Protein AF-A0A345ST59-F1 (afdb_monomer_lite)

Structure (mmCIF, N/CA/C/O backbone):
data_AF-A0A345ST59-F1
#
_entry.id   AF-A0A345ST59-F1
#
loop_
_atom_site.group_PDB
_atom_site.id
_atom_site.type_symbol
_atom_site.label_atom_id
_atom_site.label_alt_id
_atom_site.label_comp_id
_atom_site.label_asym_id
_atom_site.label_entity_id
_atom_site.label_seq_id
_atom_site.pdbx_PDB_ins_code
_atom_site.Cartn_x
_atom_site.Cartn_y
_atom_site.Cartn_z
_atom_site.occupancy
_atom_site.B_iso_or_equiv
_atom_site.auth_seq_id
_atom_site.auth_comp_id
_atom_site.auth_asym_id
_atom_site.auth_atom_id
_atom_site.pdbx_PDB_model_num
ATOM 1 N N . MET A 1 1 ? 9.143 8.941 -9.796 1.00 52.00 1 MET A N 1
ATOM 2 C CA . MET A 1 1 ? 9.370 8.243 -8.513 1.00 52.00 1 MET A CA 1
ATOM 3 C C . MET A 1 1 ? 8.832 9.108 -7.365 1.00 52.00 1 MET A C 1
ATOM 5 O O . MET A 1 1 ? 9.589 9.525 -6.509 1.00 52.00 1 MET A O 1
ATOM 9 N N . LEU A 1 2 ? 7.540 9.467 -7.385 1.00 60.91 2 LEU A N 1
ATOM 10 C CA . LEU A 1 2 ? 6.977 10.457 -6.443 1.00 60.91 2 LEU A CA 1
ATOM 11 C C . LEU A 1 2 ? 6.254 9.797 -5.254 1.00 60.91 2 LEU A C 1
ATOM 13 O O . LEU A 1 2 ? 6.353 10.285 -4.140 1.00 60.91 2 LEU A O 1
ATOM 17 N N . GLY A 1 3 ? 5.607 8.642 -5.457 1.00 69.62 3 GLY A N 1
ATOM 18 C CA . GLY A 1 3 ? 4.761 8.027 -4.425 1.00 69.62 3 GLY A CA 1
ATOM 19 C C . GLY A 1 3 ? 5.494 7.559 -3.160 1.00 69.62 3 GLY A C 1
ATOM 20 O O . GLY A 1 3 ? 4.982 7.749 -2.064 1.00 69.62 3 GLY A O 1
ATOM 21 N N . ALA A 1 4 ? 6.695 6.983 -3.289 1.00 79.00 4 ALA A N 1
ATOM 22 C CA . ALA A 1 4 ? 7.443 6.469 -2.137 1.00 79.00 4 ALA A CA 1
ATOM 23 C C . ALA A 1 4 ? 8.038 7.586 -1.258 1.00 79.00 4 ALA A C 1
ATOM 25 O O . ALA A 1 4 ? 8.069 7.449 -0.040 1.00 79.00 4 ALA A O 1
ATOM 26 N N . GLY A 1 5 ? 8.459 8.708 -1.856 1.00 85.44 5 GLY A N 1
ATOM 27 C CA . GLY A 1 5 ? 8.875 9.895 -1.101 1.00 85.44 5 GLY A CA 1
ATOM 28 C C . GLY A 1 5 ? 7.705 10.493 -0.322 1.00 85.44 5 GLY A C 1
ATOM 29 O O . GLY A 1 5 ? 7.798 10.670 0.888 1.00 85.44 5 GLY A O 1
ATOM 30 N N . THR A 1 6 ? 6.555 10.655 -0.986 1.00 88.88 6 THR A N 1
ATOM 31 C CA . THR A 1 6 ? 5.333 11.157 -0.344 1.00 88.88 6 THR A CA 1
ATOM 32 C C . THR A 1 6 ? 4.865 10.282 0.822 1.00 88.88 6 THR A C 1
ATOM 34 O O . THR A 1 6 ? 4.322 10.815 1.781 1.00 88.88 6 THR A O 1
ATOM 37 N N . HIS A 1 7 ? 5.090 8.962 0.797 1.00 91.56 7 HIS A N 1
ATOM 38 C CA . HIS A 1 7 ? 4.829 8.105 1.965 1.00 91.56 7 HIS A CA 1
ATOM 39 C C . HIS A 1 7 ? 5.637 8.546 3.192 1.00 91.56 7 HIS A C 1
ATOM 41 O O . HIS A 1 7 ? 5.069 8.687 4.273 1.00 91.56 7 HIS A O 1
ATOM 47 N N . ASN A 1 8 ? 6.947 8.768 3.029 1.00 94.38 8 ASN A N 1
ATOM 48 C CA . ASN A 1 8 ? 7.826 9.172 4.130 1.00 94.38 8 ASN A CA 1
ATOM 49 C C . ASN A 1 8 ? 7.438 10.560 4.663 1.00 94.38 8 ASN A C 1
ATOM 51 O O . ASN A 1 8 ? 7.424 10.766 5.875 1.00 94.38 8 ASN A O 1
ATOM 55 N N . ASP A 1 9 ? 7.049 11.476 3.773 1.00 94.62 9 ASP A N 1
ATOM 56 C CA . ASP A 1 9 ? 6.635 12.837 4.134 1.00 94.62 9 ASP A CA 1
ATOM 57 C C . ASP A 1 9 ? 5.397 12.868 5.051 1.00 94.62 9 ASP A C 1
ATOM 59 O O . ASP A 1 9 ? 5.211 13.823 5.804 1.00 94.62 9 ASP A O 1
ATOM 63 N N . LEU A 1 10 ? 4.554 11.825 5.032 1.00 93.81 10 LEU A N 1
ATOM 64 C CA . LEU A 1 10 ? 3.388 11.725 5.918 1.00 93.81 10 LEU A CA 1
ATOM 65 C C . LEU A 1 10 ? 3.765 11.481 7.388 1.00 93.81 10 LEU A C 1
ATOM 67 O O . LEU A 1 10 ? 2.922 11.683 8.261 1.00 93.81 10 LEU A O 1
ATOM 71 N N . GLY A 1 11 ? 4.985 11.010 7.678 1.00 94.94 11 GLY A N 1
ATOM 72 C CA . GLY A 1 11 ? 5.456 10.760 9.047 1.00 94.94 11 GLY A CA 1
ATOM 73 C C . GLY A 1 11 ? 4.664 9.690 9.814 1.00 94.94 11 GLY A C 1
ATOM 74 O O . GLY A 1 11 ? 4.705 9.654 11.041 1.00 94.94 11 GLY A O 1
ATOM 75 N N . LEU A 1 12 ? 3.916 8.833 9.109 1.00 94.94 12 LEU A N 1
ATOM 76 C CA . LEU A 1 12 ? 3.078 7.785 9.710 1.00 94.94 12 LEU A CA 1
ATOM 77 C C . LEU A 1 12 ? 3.850 6.501 10.032 1.00 94.94 12 LEU A C 1
ATOM 79 O O . LEU A 1 12 ? 3.322 5.643 10.733 1.00 94.94 12 LEU A O 1
ATOM 83 N N . THR A 1 13 ? 5.060 6.346 9.497 1.00 96.25 13 THR A N 1
ATOM 84 C CA . THR A 1 13 ? 5.972 5.222 9.743 1.00 96.25 13 THR A CA 1
ATOM 85 C C . THR A 1 13 ? 7.390 5.762 9.912 1.00 96.25 13 THR A C 1
ATOM 87 O O . THR A 1 13 ? 7.667 6.890 9.506 1.00 96.25 13 THR A O 1
ATOM 90 N N . GLU A 1 14 ? 8.317 4.942 10.412 1.00 95.19 14 GLU A N 1
ATOM 91 C CA . GLU A 1 14 ? 9.745 5.216 10.199 1.00 95.19 14 GLU A CA 1
ATOM 92 C C . GLU A 1 14 ? 10.049 5.319 8.689 1.00 95.19 14 GLU A C 1
ATOM 94 O O . GLU A 1 14 ? 9.377 4.639 7.895 1.00 95.19 14 GLU A O 1
ATOM 99 N N . PRO A 1 15 ? 11.026 6.144 8.263 1.00 94.44 15 PRO A N 1
ATOM 100 C CA . PRO A 1 15 ? 11.348 6.307 6.849 1.00 94.44 15 PRO A CA 1
ATOM 101 C C . PRO A 1 15 ? 11.758 4.988 6.185 1.00 94.44 15 PRO A C 1
ATOM 103 O O . PRO A 1 15 ? 12.598 4.245 6.696 1.00 94.44 15 PRO A O 1
ATOM 106 N N . LEU A 1 16 ? 11.197 4.711 5.007 1.00 94.12 16 LEU A N 1
ATOM 107 C CA . LEU A 1 16 ? 11.518 3.530 4.203 1.00 94.12 16 LEU A CA 1
ATOM 108 C C . LEU A 1 16 ? 12.339 3.908 2.965 1.00 94.12 16 LEU A C 1
ATOM 110 O O . LEU A 1 16 ? 12.171 4.985 2.392 1.00 94.12 16 LEU A O 1
ATOM 114 N N . GLU A 1 17 ? 13.204 2.993 2.514 1.00 93.00 17 GLU A N 1
ATOM 115 C CA . GLU A 1 17 ? 13.947 3.147 1.255 1.00 93.00 17 GLU A CA 1
ATOM 116 C C . GLU A 1 17 ? 12.988 3.199 0.061 1.00 93.00 17 GLU A C 1
ATOM 118 O O . GLU A 1 17 ? 12.181 2.282 -0.135 1.00 93.00 17 GLU A O 1
ATOM 123 N N . THR A 1 18 ? 13.120 4.255 -0.741 1.00 92.62 18 THR A N 1
ATOM 124 C CA . THR A 1 18 ? 12.203 4.613 -1.830 1.00 92.62 18 THR A CA 1
ATOM 125 C C . THR A 1 18 ? 12.632 4.104 -3.202 1.00 92.62 18 THR A C 1
ATOM 127 O O . THR A 1 18 ? 11.870 4.232 -4.163 1.00 92.62 18 THR A O 1
ATOM 130 N N . GLU A 1 19 ? 13.840 3.551 -3.308 1.00 91.88 19 GLU A N 1
ATOM 131 C CA . GLU A 1 19 ? 14.378 3.061 -4.573 1.00 91.88 19 GLU A CA 1
ATOM 132 C C . GLU A 1 19 ? 13.600 1.829 -5.069 1.00 91.88 19 GLU A C 1
ATOM 134 O O . GLU A 1 19 ? 13.347 0.894 -4.294 1.00 91.88 19 GLU A O 1
ATOM 139 N N . PRO A 1 20 ? 13.208 1.794 -6.357 1.00 90.88 20 PRO A N 1
ATOM 140 C CA . PRO A 1 20 ? 12.628 0.607 -6.968 1.00 90.88 20 PRO A CA 1
ATOM 141 C C . PRO A 1 20 ? 13.594 -0.580 -6.918 1.00 90.88 20 PRO A C 1
ATOM 143 O O . PRO A 1 20 ? 14.803 -0.432 -7.087 1.00 90.88 20 PRO A O 1
ATOM 146 N N . ARG A 1 21 ? 13.052 -1.787 -6.760 1.00 90.31 21 ARG A N 1
ATOM 147 C CA . ARG A 1 21 ? 13.818 -3.040 -6.730 1.00 90.31 21 ARG A CA 1
ATOM 148 C C . ARG A 1 21 ? 13.306 -4.018 -7.775 1.00 90.31 21 ARG A C 1
ATOM 150 O O . ARG A 1 21 ? 12.173 -3.907 -8.234 1.00 90.31 21 ARG A O 1
ATOM 157 N N . CYS A 1 22 ? 14.122 -5.006 -8.125 1.00 94.19 22 CYS A N 1
ATOM 158 C CA . CYS A 1 22 ? 13.695 -6.096 -8.996 1.00 94.19 22 CYS A CA 1
ATOM 159 C C . CYS A 1 22 ? 12.508 -6.862 -8.393 1.00 94.19 22 CYS A C 1
ATOM 161 O O . CYS A 1 22 ? 12.496 -7.187 -7.204 1.00 94.19 22 CYS A O 1
ATOM 163 N N . PHE A 1 23 ? 11.517 -7.181 -9.225 1.00 91.38 23 PHE A N 1
ATOM 164 C CA . PHE A 1 23 ? 10.405 -8.039 -8.847 1.00 91.38 23 PHE A CA 1
ATOM 165 C C . PHE A 1 23 ? 10.890 -9.485 -8.738 1.00 91.38 23 PHE A C 1
ATOM 167 O O . PHE A 1 23 ? 11.018 -10.200 -9.738 1.00 91.38 23 PHE A O 1
ATOM 174 N N . HIS A 1 24 ? 11.178 -9.908 -7.508 1.00 89.44 24 HIS A N 1
ATOM 175 C CA . HIS A 1 24 ? 11.860 -11.170 -7.229 1.00 89.44 24 HIS A CA 1
ATOM 176 C C . HIS A 1 24 ? 13.156 -11.279 -8.055 1.00 89.44 24 HIS A C 1
ATOM 178 O O . HIS A 1 24 ? 13.992 -10.381 -8.038 1.00 89.44 24 HIS A O 1
ATOM 184 N N . THR A 1 25 ? 13.329 -12.368 -8.800 1.00 92.56 25 THR A N 1
ATOM 185 C CA . THR A 1 25 ? 14.496 -12.610 -9.657 1.00 92.56 25 THR A CA 1
ATOM 186 C C . THR A 1 25 ? 14.360 -12.007 -11.060 1.00 92.56 25 THR A C 1
ATOM 188 O O . THR A 1 25 ? 15.226 -12.227 -11.904 1.00 92.56 25 THR A O 1
ATOM 191 N N . ARG A 1 26 ? 13.277 -11.273 -11.353 1.00 93.69 26 ARG A N 1
ATOM 192 C CA . ARG A 1 26 ? 12.977 -10.752 -12.696 1.00 93.69 26 ARG A CA 1
ATOM 193 C C . ARG A 1 26 ? 13.496 -9.317 -12.860 1.00 93.69 26 ARG A C 1
ATOM 195 O O . ARG A 1 26 ? 13.424 -8.543 -11.908 1.00 93.69 26 ARG A O 1
ATOM 202 N N . PRO A 1 27 ? 13.921 -8.904 -14.067 1.00 93.06 27 PRO A N 1
ATOM 203 C CA . PRO A 1 27 ? 14.500 -7.580 -14.314 1.00 93.06 27 PRO A CA 1
ATOM 204 C C . PRO A 1 27 ? 13.441 -6.468 -14.456 1.00 93.06 27 PRO A C 1
ATOM 206 O O . PRO A 1 27 ? 13.626 -5.518 -15.212 1.00 93.06 27 PRO A O 1
ATOM 209 N N . PHE A 1 28 ? 12.307 -6.586 -13.761 1.00 93.25 28 PHE A N 1
ATOM 210 C CA . PHE A 1 28 ? 11.263 -5.563 -13.732 1.00 93.25 28 PHE A CA 1
ATOM 211 C C . PHE A 1 28 ? 11.363 -4.795 -12.421 1.00 93.25 28 PHE A C 1
ATOM 213 O O . PHE A 1 28 ? 11.339 -5.411 -11.358 1.00 93.25 28 PHE A O 1
ATOM 220 N N . LEU A 1 29 ? 11.469 -3.469 -12.485 1.00 92.50 29 LEU A N 1
ATOM 221 C CA . LEU A 1 29 ? 11.565 -2.634 -11.292 1.00 92.50 29 LEU A CA 1
ATOM 222 C C . LEU A 1 29 ? 10.175 -2.326 -10.732 1.00 92.50 29 LEU A C 1
ATOM 224 O O . LEU A 1 29 ? 9.310 -1.803 -11.432 1.00 92.50 29 LEU A O 1
ATOM 228 N N . VAL A 1 30 ? 9.981 -2.631 -9.454 1.00 90.12 30 VAL A N 1
ATOM 229 C CA . VAL A 1 30 ? 8.753 -2.382 -8.699 1.00 90.12 30 VAL A CA 1
ATOM 230 C C . VAL A 1 30 ? 9.080 -1.671 -7.391 1.00 90.12 30 VAL A C 1
ATOM 232 O O . VAL A 1 30 ? 10.183 -1.781 -6.864 1.00 90.12 30 VAL A O 1
ATOM 235 N N . MET A 1 31 ? 8.103 -0.961 -6.830 1.00 88.81 31 MET A N 1
ATOM 236 C CA . MET A 1 31 ? 8.258 -0.330 -5.511 1.00 88.81 31 MET A CA 1
ATOM 237 C C . MET A 1 31 ? 8.217 -1.339 -4.355 1.00 88.81 31 MET A C 1
ATOM 239 O O . MET A 1 31 ? 8.544 -0.978 -3.231 1.00 88.81 31 MET A O 1
ATOM 243 N N . ASP A 1 32 ? 7.803 -2.585 -4.623 1.00 87.94 32 ASP A N 1
ATOM 244 C CA . ASP A 1 32 ? 7.565 -3.608 -3.599 1.00 87.94 32 ASP A CA 1
ATOM 245 C C . ASP A 1 32 ? 6.626 -3.089 -2.488 1.00 87.94 32 ASP A C 1
ATOM 247 O O . ASP A 1 32 ? 6.986 -2.936 -1.318 1.00 87.94 32 ASP A O 1
ATOM 251 N N . GLY A 1 33 ? 5.398 -2.745 -2.900 1.00 88.06 33 GLY A N 1
ATOM 252 C CA . GLY A 1 33 ? 4.420 -2.014 -2.085 1.00 88.06 33 GLY A CA 1
ATOM 253 C C . GLY A 1 33 ? 4.072 -2.674 -0.747 1.00 88.06 33 GLY A C 1
ATOM 254 O O . GLY A 1 33 ? 3.703 -1.977 0.196 1.00 88.06 33 GLY A O 1
ATOM 255 N N . ASN A 1 34 ? 4.262 -3.991 -0.626 1.00 88.25 34 ASN A N 1
ATOM 256 C CA . ASN A 1 34 ? 3.997 -4.734 0.603 1.00 88.25 34 ASN A CA 1
ATOM 257 C C . ASN A 1 34 ? 4.816 -4.209 1.796 1.00 88.25 34 ASN A C 1
ATOM 259 O O . ASN A 1 34 ? 4.332 -4.206 2.926 1.00 88.25 34 ASN A O 1
ATOM 263 N N . ARG A 1 35 ? 6.027 -3.692 1.545 1.00 91.75 35 ARG A N 1
ATOM 264 C CA . ARG A 1 35 ? 6.882 -3.075 2.573 1.00 91.75 35 ARG A CA 1
ATOM 265 C C . ARG A 1 35 ? 6.223 -1.846 3.207 1.00 91.75 35 ARG A C 1
ATOM 267 O O . ARG A 1 35 ? 6.238 -1.701 4.426 1.00 91.75 35 ARG A O 1
ATOM 274 N N . PHE A 1 36 ? 5.604 -0.999 2.387 1.00 92.25 36 PHE A N 1
ATOM 275 C CA . PHE A 1 36 ? 4.907 0.210 2.833 1.00 92.25 36 PHE A CA 1
ATOM 276 C C . PHE A 1 36 ? 3.584 -0.133 3.526 1.00 92.25 36 PHE A C 1
ATOM 278 O O . PHE A 1 36 ? 3.304 0.367 4.615 1.00 92.25 36 PHE A O 1
ATOM 285 N N . THR A 1 37 ? 2.790 -1.039 2.943 1.00 90.38 37 THR A N 1
ATOM 286 C CA . THR A 1 37 ? 1.519 -1.491 3.532 1.00 90.38 37 THR A CA 1
ATOM 287 C C . THR A 1 37 ? 1.724 -2.162 4.889 1.00 90.38 37 THR A C 1
ATOM 289 O O . THR A 1 37 ? 0.953 -1.906 5.815 1.00 90.38 37 THR A O 1
ATOM 292 N N . GLY A 1 38 ? 2.767 -2.983 5.037 1.00 90.88 38 GLY A N 1
ATOM 293 C CA . GLY A 1 38 ? 3.110 -3.615 6.310 1.00 90.88 38 GLY A CA 1
ATOM 294 C C . GLY A 1 38 ? 3.468 -2.590 7.386 1.00 90.88 38 GLY A C 1
ATOM 295 O O . GLY A 1 38 ? 2.924 -2.651 8.488 1.00 90.88 38 GLY A O 1
ATOM 296 N N . ALA A 1 39 ? 4.308 -1.606 7.049 1.00 94.50 39 ALA A N 1
ATOM 297 C CA . ALA A 1 39 ? 4.686 -0.537 7.970 1.00 94.50 39 ALA A CA 1
ATOM 298 C C . ALA A 1 39 ? 3.480 0.312 8.416 1.00 94.50 39 ALA A C 1
ATOM 300 O O . ALA A 1 39 ? 3.336 0.578 9.605 1.00 94.50 39 ALA A O 1
ATOM 301 N N . LEU A 1 40 ? 2.575 0.672 7.497 1.00 92.88 40 LEU A N 1
ATOM 302 C CA . LEU A 1 40 ? 1.343 1.404 7.832 1.00 92.88 40 LEU A CA 1
ATOM 303 C C . LEU A 1 40 ? 0.389 0.574 8.689 1.00 92.88 40 LEU A C 1
ATOM 305 O O . LEU A 1 40 ? -0.187 1.071 9.648 1.00 92.88 40 LEU A O 1
ATOM 309 N N . THR A 1 41 ? 0.217 -0.705 8.364 1.00 91.56 41 THR A N 1
ATOM 310 C CA . THR A 1 41 ? -0.695 -1.576 9.119 1.00 91.56 41 THR A CA 1
ATOM 311 C C . THR A 1 41 ? -0.198 -1.777 10.552 1.00 91.56 41 THR A C 1
ATOM 313 O O . THR A 1 41 ? -0.999 -1.832 11.485 1.00 91.56 41 THR A O 1
ATOM 316 N N . ALA A 1 42 ? 1.123 -1.820 10.750 1.00 93.00 42 ALA A N 1
ATOM 317 C CA . ALA A 1 42 ? 1.735 -1.908 12.071 1.00 93.00 42 ALA A CA 1
ATOM 318 C C . ALA A 1 42 ? 1.458 -0.677 12.955 1.00 93.00 42 ALA A C 1
ATOM 320 O O . ALA A 1 42 ? 1.476 -0.804 14.179 1.00 93.00 42 ALA A O 1
ATOM 321 N N . THR A 1 43 ? 1.158 0.490 12.372 1.00 95.00 43 THR A N 1
ATOM 322 C CA . THR A 1 43 ? 0.881 1.716 13.143 1.00 95.00 43 THR A CA 1
ATOM 323 C C . THR A 1 43 ? -0.577 1.835 13.588 1.00 95.00 43 THR A C 1
ATOM 325 O O . THR A 1 43 ? -0.911 2.692 14.410 1.00 95.00 43 THR A O 1
ATOM 328 N N . ILE A 1 44 ? -1.457 0.941 13.124 1.00 93.31 44 ILE A N 1
ATOM 329 C CA . ILE A 1 44 ? -2.850 0.872 13.573 1.00 93.31 44 ILE A CA 1
ATOM 330 C C . ILE A 1 44 ? -2.871 0.411 15.028 1.00 93.31 44 ILE A C 1
ATOM 332 O O . ILE A 1 44 ? -2.640 -0.764 15.310 1.00 93.31 44 ILE A O 1
ATOM 336 N N . ASN A 1 45 ? -3.168 1.328 15.949 1.00 93.94 45 ASN A N 1
ATOM 337 C CA . ASN A 1 45 ? -3.199 1.063 17.392 1.00 93.94 45 ASN A CA 1
ATOM 338 C C . ASN A 1 45 ? -4.572 0.652 17.931 1.00 93.94 45 ASN A C 1
ATOM 340 O O . ASN A 1 45 ? -4.638 0.045 18.997 1.00 93.94 45 ASN A O 1
ATOM 344 N N . ASP A 1 46 ? -5.653 0.944 17.205 1.00 93.38 46 ASP A N 1
ATOM 345 C CA . ASP A 1 46 ? -7.001 0.539 17.601 1.00 93.38 46 ASP A CA 1
ATOM 346 C C . ASP A 1 46 ? -7.144 -0.998 17.501 1.00 93.38 46 ASP A C 1
ATOM 348 O O . ASP A 1 46 ? -7.044 -1.550 16.398 1.00 93.38 46 ASP A O 1
ATOM 352 N N . PRO A 1 47 ? -7.396 -1.710 18.619 1.00 88.62 47 PRO A N 1
ATOM 353 C CA . PRO A 1 47 ? -7.514 -3.167 18.617 1.00 88.62 47 PRO A CA 1
ATOM 354 C C . PRO A 1 47 ? -8.681 -3.690 17.776 1.00 88.62 47 PRO A C 1
ATOM 356 O O . PRO A 1 47 ? -8.587 -4.787 17.228 1.00 88.62 47 PRO A O 1
ATOM 359 N N . ARG A 1 48 ? -9.774 -2.924 17.654 1.00 88.31 48 ARG A N 1
ATOM 360 C CA . ARG A 1 48 ? -10.912 -3.293 16.805 1.00 88.31 48 ARG A CA 1
ATOM 361 C C . ARG A 1 48 ? -10.508 -3.241 15.344 1.00 88.31 48 ARG A C 1
ATOM 363 O O . ARG A 1 48 ? -10.796 -4.188 14.628 1.00 88.31 48 ARG A O 1
ATOM 370 N N . LEU A 1 49 ? -9.809 -2.183 14.925 1.00 86.69 49 LEU A N 1
ATOM 371 C CA . LEU A 1 49 ? -9.335 -2.044 13.544 1.00 86.69 49 LEU A CA 1
ATOM 372 C C . LEU A 1 49 ? -8.258 -3.077 13.202 1.00 86.69 49 LEU A C 1
ATOM 374 O O . LEU A 1 49 ? -8.320 -3.687 12.140 1.00 86.69 49 LEU A O 1
ATOM 378 N N . ARG A 1 50 ? -7.311 -3.327 14.113 1.00 85.25 50 ARG A N 1
ATOM 379 C CA . ARG A 1 50 ? -6.257 -4.339 13.933 1.00 85.25 50 ARG A CA 1
ATOM 380 C C . ARG A 1 50 ? -6.814 -5.767 13.864 1.00 85.25 50 ARG A C 1
ATOM 382 O O . ARG A 1 50 ? -6.216 -6.624 13.224 1.00 85.25 50 ARG A O 1
ATOM 389 N N . GLY A 1 51 ? -7.935 -6.022 14.539 1.00 81.62 51 GLY A N 1
ATOM 390 C CA . GLY A 1 51 ? -8.632 -7.307 14.515 1.00 81.62 51 GLY A CA 1
ATOM 391 C C . GLY A 1 51 ? -9.487 -7.544 13.269 1.00 81.62 51 GLY A C 1
ATOM 392 O O . GLY A 1 51 ? -9.980 -8.658 13.090 1.00 81.62 51 GLY A O 1
ATOM 393 N N . LEU A 1 52 ? -9.684 -6.536 12.411 1.00 81.50 52 LEU A N 1
ATOM 394 C CA . LEU A 1 52 ? -10.390 -6.735 11.150 1.00 81.50 52 LEU A CA 1
ATOM 395 C C . LEU A 1 52 ? -9.496 -7.508 10.172 1.00 81.50 52 LEU A C 1
ATOM 397 O O . LEU A 1 52 ? -8.290 -7.257 10.106 1.00 81.50 52 LEU A O 1
ATOM 401 N N . PRO A 1 53 ? -10.063 -8.423 9.367 1.00 73.88 53 PRO A N 1
ATOM 402 C CA . PRO A 1 53 ? -9.318 -8.996 8.256 1.00 73.88 53 PRO A CA 1
ATOM 403 C C . PRO A 1 53 ? -8.883 -7.864 7.309 1.00 73.88 53 PRO A C 1
ATOM 405 O O . PRO A 1 53 ? -9.637 -6.899 7.150 1.00 73.88 53 PRO A O 1
ATOM 408 N N . PRO A 1 54 ? -7.713 -7.956 6.650 1.00 67.50 54 PRO A N 1
ATOM 409 C CA . PRO A 1 54 ? -7.365 -7.018 5.593 1.00 67.50 54 PRO A CA 1
ATOM 410 C C . PRO A 1 54 ? -8.460 -7.082 4.524 1.00 67.50 54 PRO A C 1
ATOM 412 O O . PRO A 1 54 ? -8.632 -8.090 3.840 1.00 67.50 54 PRO A O 1
ATOM 415 N N . VAL A 1 55 ? -9.270 -6.027 4.439 1.00 64.81 55 VAL A N 1
ATOM 416 C CA . VAL A 1 55 ? -10.361 -5.959 3.470 1.00 64.81 55 VAL A CA 1
ATOM 417 C C . VAL A 1 55 ? -9.815 -5.359 2.185 1.00 64.81 55 VAL A C 1
ATOM 419 O O . VAL A 1 55 ? -9.890 -4.155 1.951 1.00 64.81 55 VAL A O 1
ATOM 422 N N . GLY A 1 56 ? -9.263 -6.207 1.328 1.00 59.47 56 GLY A N 1
ATOM 423 C CA . GLY A 1 56 ? -9.097 -5.905 -0.085 1.00 59.47 56 GLY A CA 1
ATOM 424 C C . GLY A 1 56 ? -10.285 -6.386 -0.902 1.00 59.47 56 GLY A C 1
ATOM 425 O O . GLY A 1 56 ? -11.191 -7.070 -0.422 1.00 59.47 56 GLY A O 1
ATOM 426 N N . ALA A 1 57 ? -10.303 -6.018 -2.180 1.00 60.41 57 ALA A N 1
ATOM 427 C CA . ALA A 1 57 ? -11.135 -6.735 -3.134 1.00 60.41 57 ALA A CA 1
ATOM 428 C C . ALA A 1 57 ? -10.777 -8.216 -3.145 1.00 60.41 57 ALA A C 1
ATOM 430 O O . ALA A 1 57 ? -9.714 -8.602 -2.668 1.00 60.41 57 ALA A O 1
ATOM 431 N N . ILE A 1 58 ? -11.641 -9.034 -3.738 1.00 61.91 58 ILE A N 1
ATOM 432 C CA . ILE A 1 58 ? -11.318 -10.432 -4.021 1.00 61.91 58 ILE A CA 1
ATOM 433 C C . ILE A 1 58 ? -9.940 -10.612 -4.698 1.00 61.91 58 ILE A C 1
ATOM 435 O O . ILE A 1 58 ? -9.301 -11.634 -4.479 1.00 61.91 58 ILE A O 1
ATOM 439 N N . ASP A 1 59 ? -9.425 -9.578 -5.370 1.00 62.09 59 ASP A N 1
ATOM 440 C CA . ASP A 1 59 ? -8.056 -9.469 -5.893 1.00 62.09 59 ASP A CA 1
ATOM 441 C C . ASP A 1 59 ? -6.936 -9.753 -4.867 1.00 62.09 59 ASP A C 1
ATOM 443 O O . ASP A 1 59 ? -5.824 -10.083 -5.261 1.00 62.09 59 ASP A O 1
ATOM 447 N N . GLN A 1 60 ? -7.190 -9.667 -3.553 1.00 57.56 60 GLN A N 1
ATOM 448 C CA . GLN A 1 60 ? -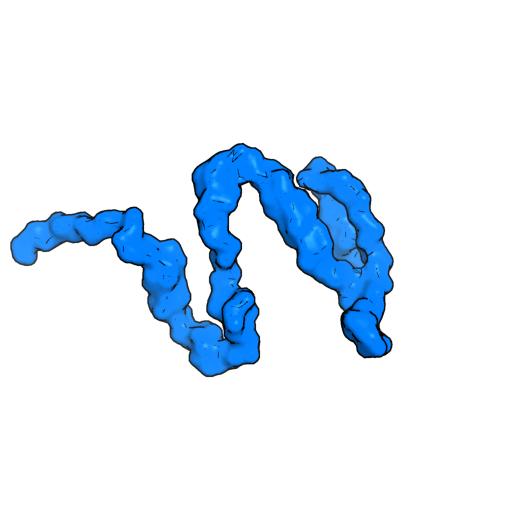6.219 -10.090 -2.527 1.00 57.56 60 GLN A CA 1
ATOM 449 C C . GLN A 1 60 ? -6.118 -11.611 -2.351 1.00 57.56 60 GLN A C 1
ATOM 451 O O . GLN A 1 60 ? -5.129 -12.098 -1.810 1.00 57.56 60 GLN A O 1
ATOM 456 N N . PHE A 1 61 ? -7.135 -12.356 -2.780 1.00 56.09 61 PHE A N 1
ATOM 457 C CA . PHE A 1 61 ? -7.202 -13.814 -2.664 1.00 56.09 61 PHE A CA 1
ATOM 458 C C . PHE A 1 61 ? -7.079 -14.502 -4.024 1.00 56.09 61 PHE A C 1
ATOM 460 O O . PHE A 1 61 ? -6.567 -15.616 -4.106 1.00 56.09 61 PHE A O 1
ATOM 467 N N . VAL A 1 62 ? -7.558 -13.850 -5.085 1.00 57.72 62 VAL A N 1
ATOM 468 C CA . VAL A 1 62 ? -7.597 -14.371 -6.448 1.00 57.72 62 VAL A CA 1
ATOM 469 C C . VAL A 1 62 ? -7.451 -13.207 -7.429 1.00 57.72 62 VAL A C 1
ATOM 471 O O . VAL A 1 62 ? -8.355 -12.386 -7.544 1.00 57.72 62 VAL A O 1
ATOM 474 N N . ASP A 1 63 ? -6.354 -13.179 -8.187 1.00 61.53 63 ASP A N 1
ATOM 475 C CA . ASP A 1 63 ? -6.186 -12.292 -9.348 1.00 61.53 63 ASP A CA 1
ATOM 476 C C . ASP A 1 63 ? -6.845 -12.936 -10.582 1.00 61.53 63 ASP A C 1
ATOM 478 O O . ASP A 1 63 ? -6.192 -13.425 -11.504 1.00 61.53 63 ASP A O 1
ATOM 482 N N . SER A 1 64 ? -8.173 -13.071 -10.535 1.00 61.16 64 SER A N 1
ATOM 483 C CA . SER A 1 64 ? -8.979 -13.590 -11.642 1.00 61.16 64 SER A CA 1
ATOM 484 C C . SER A 1 64 ? -10.113 -12.627 -11.926 1.00 61.16 64 SER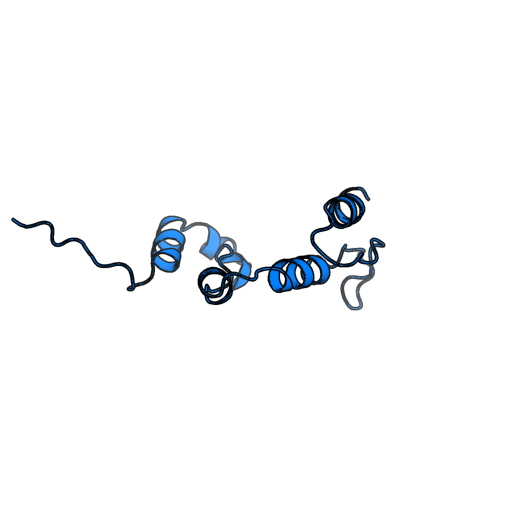 A C 1
ATOM 486 O O . SER A 1 64 ? -11.013 -12.428 -11.107 1.00 61.16 64 SER A O 1
ATOM 488 N N . THR A 1 65 ? -10.088 -12.078 -13.136 1.00 58.03 65 THR A N 1
ATOM 489 C CA . THR A 1 65 ? -11.059 -11.105 -13.640 1.00 58.03 65 THR A CA 1
ATOM 490 C C . THR A 1 65 ? -12.508 -11.590 -13.510 1.00 58.03 65 THR A C 1
ATOM 492 O O . THR A 1 65 ? -13.409 -10.786 -13.260 1.00 58.03 65 THR A O 1
ATOM 495 N N . ASP A 1 66 ? -12.743 -12.902 -13.610 1.00 63.16 66 ASP A N 1
ATOM 496 C CA . ASP A 1 66 ? -14.072 -13.504 -13.462 1.00 63.16 66 ASP A CA 1
ATOM 497 C C . ASP A 1 66 ? -14.638 -13.334 -12.049 1.00 63.16 66 ASP A C 1
ATOM 499 O O . ASP A 1 66 ? -15.840 -13.125 -11.870 1.00 63.16 66 ASP A O 1
ATOM 503 N N . VAL A 1 67 ? -13.778 -13.386 -11.031 1.00 57.19 67 VAL A N 1
ATOM 504 C CA . VAL A 1 67 ? -14.194 -13.287 -9.631 1.00 57.19 67 VAL A CA 1
ATOM 505 C C . VAL A 1 67 ? -14.425 -11.825 -9.231 1.00 57.19 67 VAL A C 1
ATOM 507 O O . VAL A 1 67 ? -15.362 -11.528 -8.484 1.00 57.19 67 VAL A O 1
ATOM 510 N N . THR A 1 68 ? -13.652 -10.891 -9.791 1.00 57.97 68 THR A N 1
ATOM 511 C CA . THR A 1 68 ? -13.769 -9.443 -9.536 1.00 57.97 68 THR A CA 1
ATOM 512 C C . THR A 1 68 ? -15.054 -8.830 -10.115 1.00 57.97 68 THR A C 1
ATOM 514 O O . THR A 1 68 ? -15.515 -7.793 -9.636 1.00 57.97 68 THR A O 1
ATOM 517 N N . ARG A 1 69 ? -15.707 -9.493 -11.084 1.00 61.00 69 ARG A N 1
ATOM 518 C CA . ARG A 1 69 ? -16.944 -9.016 -11.737 1.00 61.00 69 ARG A CA 1
ATOM 519 C C . ARG A 1 69 ? -18.190 -9.011 -10.832 1.00 61.00 69 ARG A C 1
ATOM 521 O O . ARG A 1 69 ? -19.151 -8.307 -11.135 1.00 61.00 69 ARG A O 1
ATOM 528 N N . PHE A 1 70 ? -18.209 -9.760 -9.726 1.00 64.56 70 PHE A N 1
ATOM 529 C CA . PHE A 1 70 ? -19.406 -9.930 -8.884 1.00 64.56 70 PHE A CA 1
ATOM 530 C C . PHE A 1 70 ? -1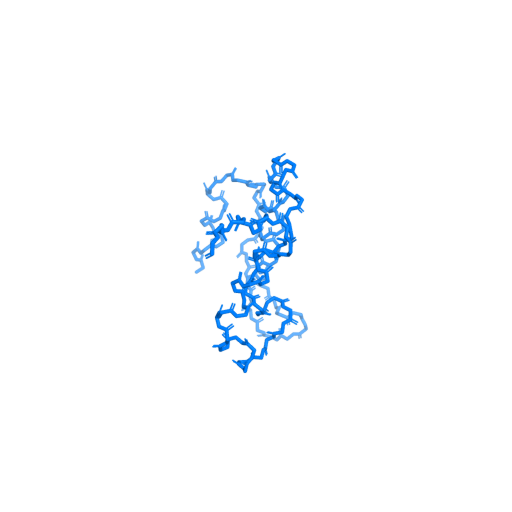9.374 -9.070 -7.610 1.00 64.56 70 PHE A C 1
ATOM 532 O O . PHE A 1 70 ? -19.265 -9.577 -6.487 1.00 64.56 70 PHE A O 1
ATOM 539 N N . SER A 1 71 ? -19.514 -7.754 -7.778 1.00 58.84 71 SER A N 1
ATOM 540 C CA . SER A 1 71 ? -19.491 -6.751 -6.699 1.00 58.84 71 SER A CA 1
ATOM 541 C C . SER A 1 71 ? -20.447 -7.043 -5.530 1.00 58.84 71 SER A C 1
ATOM 543 O O . SER A 1 71 ? -20.092 -6.793 -4.375 1.00 58.84 71 SER A O 1
ATOM 545 N N . ASP A 1 72 ? -21.619 -7.632 -5.786 1.00 63.06 72 ASP A N 1
ATOM 546 C CA . ASP A 1 72 ? -22.603 -7.960 -4.740 1.00 63.06 72 ASP A CA 1
ATOM 547 C C . ASP A 1 72 ? -22.123 -9.067 -3.792 1.00 63.06 72 ASP A C 1
ATOM 549 O O . ASP A 1 72 ? -22.362 -9.022 -2.583 1.00 63.06 72 ASP A O 1
ATOM 553 N N . ARG A 1 73 ? -21.373 -10.047 -4.312 1.00 62.09 73 ARG A N 1
ATOM 554 C CA . ARG A 1 73 ? -20.797 -11.131 -3.500 1.00 62.09 73 ARG A CA 1
ATOM 555 C C . ARG A 1 73 ? -19.666 -10.618 -2.615 1.00 62.09 73 ARG A C 1
ATOM 557 O O . ARG A 1 73 ? -19.584 -10.999 -1.449 1.00 62.09 73 ARG A O 1
ATOM 564 N N . ARG A 1 74 ? -18.859 -9.686 -3.133 1.00 58.84 74 ARG A N 1
ATOM 565 C CA . ARG A 1 74 ? -17.835 -8.971 -2.359 1.00 58.84 74 ARG A CA 1
ATOM 566 C C . ARG A 1 74 ? -18.463 -8.204 -1.191 1.00 58.84 74 ARG A C 1
ATOM 568 O O . ARG A 1 74 ? -17.993 -8.325 -0.065 1.00 58.84 74 ARG A O 1
ATOM 575 N N . ARG A 1 75 ? -19.561 -7.474 -1.423 1.00 60.84 75 ARG A N 1
ATOM 576 C CA . ARG A 1 75 ? -20.273 -6.717 -0.373 1.00 60.84 75 ARG A CA 1
ATOM 577 C C . ARG A 1 75 ? -20.833 -7.623 0.732 1.00 60.84 75 ARG A C 1
ATOM 579 O O . ARG A 1 75 ? -20.771 -7.269 1.908 1.00 60.84 75 ARG A O 1
ATOM 586 N N . ARG A 1 76 ? -21.321 -8.814 0.369 1.00 62.97 76 ARG A N 1
ATOM 587 C CA . ARG A 1 76 ? -21.816 -9.830 1.314 1.00 62.97 76 ARG A CA 1
ATOM 588 C C . ARG A 1 76 ? -20.706 -10.464 2.165 1.00 62.97 76 ARG A C 1
ATOM 590 O O . ARG A 1 76 ? -20.932 -10.784 3.324 1.00 62.97 76 ARG A O 1
ATOM 597 N N . TYR A 1 77 ? -19.504 -10.618 1.612 1.00 59.47 77 TYR A N 1
ATOM 598 C CA . TYR A 1 77 ? -18.338 -11.101 2.359 1.00 59.47 77 TYR A CA 1
ATOM 599 C C . TYR A 1 77 ? -17.849 -10.079 3.396 1.00 59.47 77 TYR A C 1
ATOM 601 O O . TYR A 1 77 ? -17.616 -10.442 4.543 1.00 59.47 77 TYR A O 1
ATOM 609 N N . ILE A 1 78 ? -17.771 -8.794 3.020 1.00 59.91 78 ILE A N 1
ATOM 610 C CA . ILE A 1 78 ? -17.351 -7.703 3.923 1.00 59.91 78 ILE A CA 1
ATOM 611 C C . ILE A 1 78 ? -18.325 -7.536 5.097 1.00 59.91 78 ILE A C 1
ATOM 613 O O . ILE A 1 78 ? -17.920 -7.185 6.199 1.00 59.91 78 ILE A O 1
ATOM 617 N N . THR A 1 79 ? -19.615 -7.780 4.864 1.00 62.56 79 THR A N 1
ATOM 618 C CA . THR A 1 79 ? -20.640 -7.680 5.912 1.00 62.56 79 THR A CA 1
ATOM 619 C C . THR A 1 79 ? -20.637 -8.880 6.861 1.00 62.56 79 THR A C 1
ATOM 621 O O . THR A 1 79 ? -21.009 -8.709 8.019 1.00 62.56 79 THR A O 1
ATOM 624 N N . GLY A 1 80 ? -20.152 -10.050 6.415 1.00 51.09 80 GLY A N 1
ATOM 625 C CA . GLY A 1 80 ? -20.066 -11.288 7.198 1.00 51.09 80 GLY A CA 1
ATOM 626 C C . GLY A 1 80 ? -21.413 -11.751 7.797 1.00 51.09 80 GLY A C 1
ATOM 627 O O . GLY A 1 80 ? -22.394 -11.014 7.808 1.00 51.09 80 GLY A O 1
ATOM 628 N N . PRO A 1 81 ? -21.516 -12.965 8.363 1.00 55.03 81 PRO A N 1
ATOM 629 C CA . PRO A 1 81 ? -22.682 -13.370 9.162 1.00 55.03 81 PRO A CA 1
ATOM 630 C C . PRO A 1 81 ? -22.772 -12.680 10.546 1.00 55.03 81 PRO A C 1
ATOM 632 O O . PRO A 1 81 ? -23.315 -13.261 11.479 1.00 55.03 81 PRO A O 1
ATOM 635 N N . GLY A 1 82 ? -22.200 -11.483 10.726 1.00 54.91 82 GLY A N 1
ATOM 636 C CA . GLY A 1 82 ? -21.816 -10.958 12.045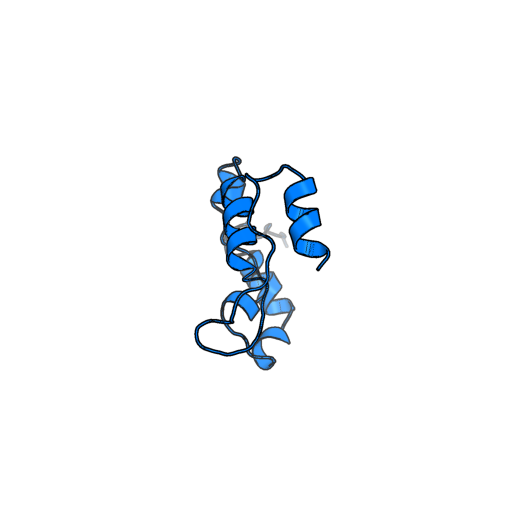 1.00 54.91 82 GLY A CA 1
ATOM 637 C C . GLY A 1 82 ? -22.388 -9.601 12.457 1.00 54.91 82 GLY A C 1
ATOM 638 O O . GLY A 1 82 ? -22.009 -9.103 13.512 1.00 54.91 82 GLY A O 1
ATOM 639 N N . LEU A 1 83 ? -23.290 -8.996 11.685 1.00 49.66 83 LEU A N 1
ATOM 640 C CA . LEU A 1 83 ? -24.069 -7.841 12.138 1.00 49.66 83 LEU A CA 1
ATOM 641 C C . LEU A 1 83 ? -25.536 -8.142 11.853 1.00 49.66 83 LEU A C 1
ATOM 643 O O . LEU A 1 83 ? -25.930 -8.273 10.697 1.00 49.66 83 LEU A O 1
ATOM 647 N N . GLY A 1 84 ? -26.284 -8.368 12.936 1.00 41.78 84 GLY A N 1
ATOM 648 C CA . GLY A 1 84 ? -27.604 -8.986 12.940 1.00 41.78 84 GLY A CA 1
ATOM 649 C C . GLY A 1 84 ? -28.538 -8.443 11.870 1.00 41.78 84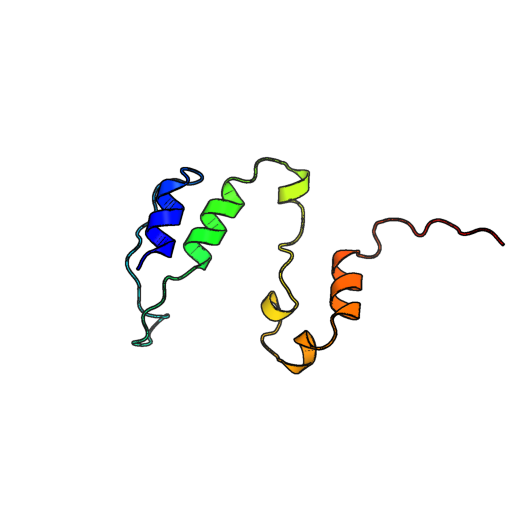 GLY A C 1
ATOM 650 O O . GLY A 1 84 ? -28.669 -7.235 11.680 1.00 41.78 84 GLY A O 1
ATOM 651 N N . THR A 1 85 ? -29.221 -9.364 11.199 1.00 41.12 85 THR A N 1
ATOM 652 C CA . THR A 1 85 ? -30.475 -9.079 10.515 1.00 41.12 85 THR A CA 1
ATOM 653 C C . THR A 1 85 ? -31.361 -8.317 11.504 1.00 41.12 85 THR A C 1
ATOM 655 O O . THR A 1 85 ? -31.670 -8.882 12.554 1.00 41.12 85 THR A O 1
ATOM 658 N N . PRO A 1 86 ? -31.779 -7.067 11.241 1.00 42.59 86 PRO A N 1
ATOM 659 C CA . PRO A 1 86 ? -32.933 -6.548 11.943 1.00 42.59 86 PRO A CA 1
ATOM 660 C C . PRO A 1 86 ? -34.089 -7.452 11.527 1.00 42.59 86 PRO A C 1
ATOM 662 O O . PRO A 1 86 ? -34.347 -7.606 10.329 1.00 42.59 86 PRO A O 1
ATOM 665 N N . GLN A 1 87 ? -34.743 -8.092 12.493 1.00 43.66 87 GLN A N 1
ATOM 666 C CA . GLN A 1 87 ? -36.095 -8.591 12.303 1.00 43.66 87 GLN A CA 1
ATOM 667 C C . GLN A 1 87 ? -36.929 -7.430 11.756 1.00 43.66 87 GLN A C 1
ATOM 669 O O . GLN A 1 87 ? -37.293 -6.513 12.489 1.00 43.66 87 GLN A O 1
ATOM 674 N N . LEU A 1 88 ? -37.189 -7.442 10.451 1.00 36.88 88 LEU A N 1
ATOM 675 C CA . LEU A 1 88 ? -38.334 -6.733 9.920 1.00 36.88 88 LEU A CA 1
ATOM 676 C C . LEU A 1 88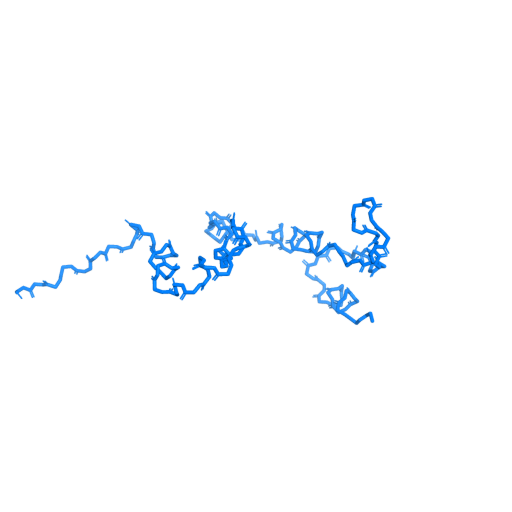 ? -39.516 -7.636 10.225 1.00 36.88 88 LEU A C 1
ATOM 678 O O . LEU A 1 88 ? -39.682 -8.695 9.623 1.00 36.88 88 LEU A O 1
ATOM 682 N N . GLU A 1 89 ? -40.228 -7.250 11.276 1.00 34.66 89 GLU A N 1
ATOM 683 C CA . GLU A 1 89 ? -41.545 -7.772 11.566 1.00 34.66 89 GLU A CA 1
ATOM 684 C C . GLU A 1 89 ? -42.478 -7.577 10.364 1.00 34.66 89 GLU A C 1
ATOM 686 O O . GLU A 1 89 ? -42.436 -6.533 9.705 1.00 34.66 89 GLU A O 1
ATOM 691 N N . GLN A 1 90 ? -43.365 -8.572 10.230 1.00 36.34 90 GLN A N 1
ATOM 692 C CA . GLN A 1 90 ? -44.593 -8.660 9.425 1.00 36.34 90 GLN A CA 1
ATOM 693 C C . GLN A 1 90 ? -44.412 -9.249 8.022 1.00 36.34 90 GLN A C 1
ATOM 695 O O . GLN A 1 90 ? -44.014 -8.525 7.084 1.00 36.34 90 GLN A O 1
#

pLDDT: mean 75.44, std 18.39, range [34.66, 96.25]

Radius of gyration: 18.44 Å; chains: 1; bounding box: 59×27×33 Å

Secondary structure (DSSP, 8-state):
--HHHHHHHTTSSS----S-EEETTEEEEE--THHHHHHHHHT---HHHHTS-----GGGT---HHHHT-HHHHHHHHHGGGS-------

Sequence (90 aa):
MLGAGTHNDLGLTEPLETEPRCFHTRPFLVMDGNRFTGALTATINDPRLRGLPPVGAIDQFVDSTDVTRFSDRRRRYITGPGLGTPQLEQ

Organism: NCBI:txid2126346

Foldseek 3Di:
DPVLVVLVVVVQFPRDDQFFDAPVPHPDTDRPCVVSVVRNLVSPPPPVVVPDDPLDQCCVVDPDPVRNPCVVVSVDVNVDVPDDDPPPDD